Protein AF-A0A127QKU3-F1 (afdb_monomer_lite)

InterPro domains:
  IPR007047 Flp/Fap pilin component [PF04964] (8-56)

pLDDT: mean 87.42, std 11.91, range [55.81, 98.0]

Structure (mmCIF, N/CA/C/O backbone):
data_AF-A0A127QKU3-F1
#
_entry.id   AF-A0A127QKU3-F1
#
loop_
_atom_site.group_PDB
_atom_site.id
_atom_site.type_symbol
_atom_site.label_atom_id
_atom_site.label_alt_id
_atom_site.label_comp_id
_atom_site.label_asym_id
_atom_site.label_entity_id
_atom_site.label_seq_id
_atom_site.pdbx_PDB_ins_code
_atom_site.Cartn_x
_atom_site.Cartn_y
_atom_site.Cartn_z
_atom_site.occupancy
_atom_site.B_iso_or_equiv
_atom_site.auth_seq_id
_atom_site.auth_comp_id
_atom_site.auth_asym_id
_atom_site.auth_atom_id
_atom_site.pdbx_PDB_model_num
ATOM 1 N N . MET A 1 1 ? -34.368 -15.026 35.618 1.00 58.00 1 MET A N 1
ATOM 2 C CA . MET A 1 1 ? -33.091 -15.463 35.003 1.00 58.00 1 MET A CA 1
ATOM 3 C C . MET A 1 1 ? -32.752 -14.724 33.704 1.00 58.00 1 MET A C 1
ATOM 5 O O . MET A 1 1 ? -31.579 -14.586 33.407 1.00 58.00 1 MET A O 1
ATOM 9 N N . ASN A 1 2 ? -33.723 -14.144 32.989 1.00 67.12 2 ASN A N 1
ATOM 10 C CA . ASN A 1 2 ? -33.472 -13.542 31.669 1.00 67.12 2 ASN A CA 1
ATOM 11 C C . ASN A 1 2 ? -32.936 -12.102 31.698 1.00 67.12 2 ASN A C 1
ATOM 13 O O . ASN A 1 2 ? -32.316 -11.671 30.739 1.00 67.12 2 ASN A O 1
ATOM 17 N N . ALA A 1 3 ? -33.142 -11.354 32.787 1.00 79.69 3 ALA A N 1
ATOM 18 C CA . ALA A 1 3 ? -32.787 -9.932 32.835 1.00 79.69 3 ALA A CA 1
ATOM 19 C C . ALA A 1 3 ? -31.270 -9.678 32.769 1.00 79.69 3 ALA A C 1
ATOM 21 O O . ALA A 1 3 ? -30.837 -8.771 32.075 1.00 79.69 3 ALA A O 1
ATOM 22 N N . LYS A 1 4 ? -30.463 -10.507 33.444 1.00 81.12 4 LYS A N 1
ATOM 23 C CA . LYS A 1 4 ? -28.992 -10.402 33.445 1.00 81.12 4 LYS A CA 1
ATOM 24 C C . LYS A 1 4 ? -28.386 -10.795 32.094 1.00 81.12 4 LYS A C 1
ATOM 26 O O . LYS A 1 4 ? -27.468 -10.135 31.635 1.00 81.12 4 LYS A O 1
ATOM 31 N N . LEU A 1 5 ? -28.936 -11.828 31.449 1.00 79.69 5 LEU A N 1
ATOM 32 C CA . LEU A 1 5 ? -28.514 -12.259 30.114 1.00 79.69 5 LEU A CA 1
ATOM 33 C C . LEU A 1 5 ? -28.928 -11.245 29.037 1.00 79.69 5 LEU A C 1
ATOM 35 O O . LEU A 1 5 ? -28.126 -10.914 28.179 1.00 79.69 5 LEU A O 1
ATOM 39 N N . MET A 1 6 ? -30.145 -10.698 29.109 1.00 79.88 6 MET A N 1
ATOM 40 C CA . MET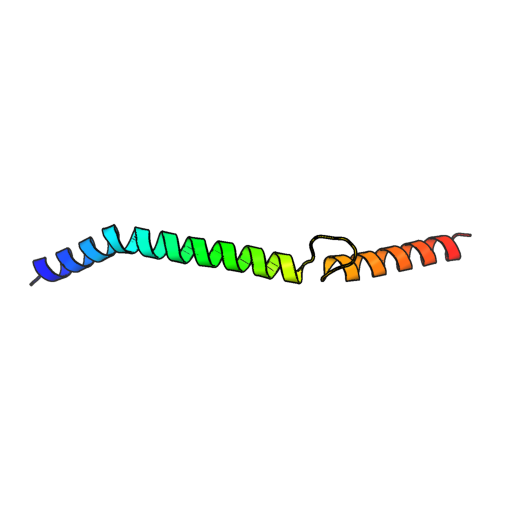 A 1 6 ? -30.582 -9.635 28.196 1.00 79.88 6 MET A CA 1
ATOM 41 C C . MET A 1 6 ? -29.815 -8.328 28.398 1.00 79.88 6 MET A C 1
ATOM 43 O O . MET A 1 6 ? -29.565 -7.624 27.430 1.00 79.88 6 MET A O 1
ATOM 47 N N . GLN A 1 7 ? -29.434 -8.002 29.633 1.00 78.62 7 GLN A N 1
ATOM 48 C CA . GLN A 1 7 ? -28.564 -6.863 29.912 1.00 78.62 7 GLN A CA 1
ATOM 49 C C . GLN A 1 7 ? -27.167 -7.078 29.320 1.00 78.62 7 GLN A C 1
ATOM 51 O O . GLN A 1 7 ? -26.672 -6.199 28.633 1.00 78.62 7 GLN A O 1
ATOM 56 N N . PHE A 1 8 ? -26.593 -8.268 29.499 1.00 74.62 8 PHE A N 1
ATOM 57 C CA . PHE A 1 8 ? -25.309 -8.639 28.908 1.00 74.62 8 PHE A CA 1
ATOM 58 C C . PHE A 1 8 ? -25.322 -8.550 27.373 1.00 74.62 8 PHE A C 1
ATOM 60 O O . PHE A 1 8 ? -24.453 -7.910 26.799 1.00 74.62 8 PHE A O 1
ATOM 67 N N . LEU A 1 9 ? -26.358 -9.088 26.717 1.00 75.44 9 LEU A N 1
ATOM 68 C CA . LEU A 1 9 ? -26.526 -8.989 25.260 1.00 75.44 9 LEU A CA 1
ATOM 69 C C 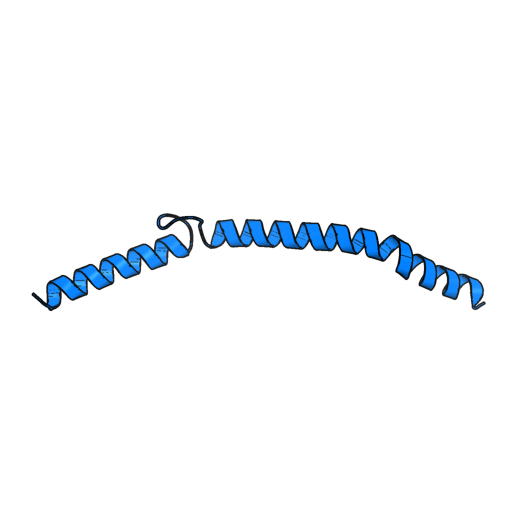. LEU A 1 9 ? -26.669 -7.535 24.777 1.00 75.44 9 LEU A C 1
ATOM 71 O O . LEU A 1 9 ? -26.190 -7.194 23.705 1.00 75.44 9 LEU A O 1
ATOM 75 N N . ARG A 1 10 ? -27.314 -6.662 25.561 1.00 74.38 10 ARG A N 1
ATOM 76 C CA . ARG A 1 10 ? -27.512 -5.250 25.195 1.00 74.38 10 ARG A CA 1
ATOM 77 C C . ARG A 1 10 ? -26.265 -4.395 25.436 1.00 74.38 10 ARG A C 1
ATOM 79 O O . ARG A 1 10 ? -26.042 -3.428 24.711 1.00 74.38 10 ARG A O 1
ATOM 86 N N . ASP A 1 11 ? -25.473 -4.746 26.443 1.00 69.69 11 ASP A N 1
ATOM 87 C CA . ASP A 1 11 ? -24.204 -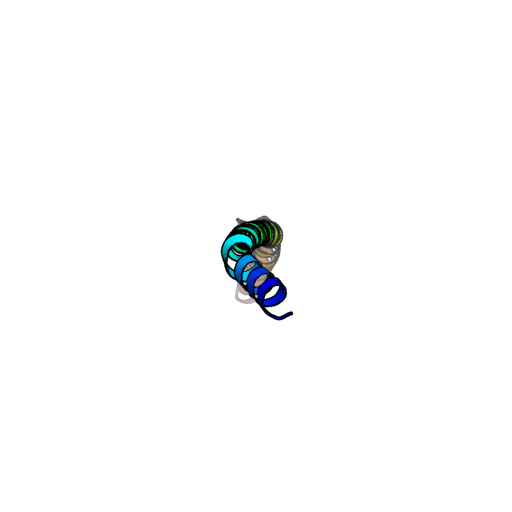4.087 26.754 1.00 69.69 11 ASP A CA 1
ATOM 88 C C . ASP A 1 11 ? -23.100 -4.521 25.757 1.00 69.69 11 ASP A C 1
ATOM 90 O O . ASP A 1 11 ? -22.266 -3.694 25.379 1.00 69.69 11 ASP A O 1
ATOM 94 N N . GLU A 1 12 ? -23.157 -5.761 25.241 1.00 66.19 12 GLU A N 1
ATOM 95 C CA . GLU A 1 12 ? -22.306 -6.280 24.151 1.00 66.19 12 GLU A CA 1
ATOM 96 C C . GLU A 1 12 ? -22.701 -5.842 22.726 1.00 66.19 12 GLU A C 1
ATOM 98 O O . GLU A 1 12 ? -21.957 -6.143 21.796 1.00 66.19 12 GLU A O 1
ATOM 103 N N . ASP A 1 13 ? -23.807 -5.123 22.520 1.00 68.50 13 ASP A N 1
ATOM 104 C CA . ASP A 1 13 ? -24.170 -4.551 21.207 1.00 68.50 13 ASP A CA 1
ATOM 105 C C . ASP A 1 13 ? -23.865 -3.040 21.112 1.00 68.50 13 ASP A C 1
ATOM 107 O O . ASP A 1 13 ? -23.685 -2.500 20.021 1.00 68.50 13 ASP A O 1
ATOM 111 N N . GLY A 1 14 ? -23.819 -2.320 22.241 1.00 62.41 14 GLY A N 1
ATOM 112 C CA . GLY A 1 14 ? -23.765 -0.850 22.252 1.00 62.41 14 GLY A CA 1
ATOM 113 C C . GLY A 1 14 ? -22.373 -0.226 22.411 1.00 62.41 14 GLY A C 1
ATOM 114 O O . GLY A 1 14 ? -22.078 0.784 21.774 1.00 62.41 14 GLY A O 1
ATOM 115 N N . ILE A 1 15 ? -21.522 -0.784 23.276 1.00 61.81 15 ILE A N 1
ATOM 116 C CA . ILE A 1 15 ? -20.220 -0.187 23.653 1.00 61.81 15 ILE A CA 1
ATOM 117 C C . ILE A 1 15 ? -19.066 -0.896 22.931 1.00 61.81 15 ILE A C 1
ATOM 119 O O . ILE A 1 15 ? -18.166 -0.263 22.381 1.00 61.81 15 ILE A O 1
ATOM 123 N N . THR A 1 16 ? -19.169 -2.212 22.825 1.00 71.81 16 THR A N 1
ATOM 124 C CA . THR A 1 16 ? -18.298 -3.109 22.053 1.00 71.81 16 THR A CA 1
ATOM 125 C C . THR A 1 16 ? -18.286 -2.800 20.548 1.00 71.81 16 THR A C 1
ATOM 127 O O . THR A 1 16 ? -17.238 -2.900 19.916 1.00 71.81 16 THR A O 1
ATOM 130 N N . ALA A 1 17 ? -19.405 -2.379 19.943 1.00 72.44 17 ALA A N 1
ATOM 131 C CA . ALA A 1 17 ? -19.473 -2.067 18.510 1.00 72.44 17 ALA A CA 1
ATOM 132 C C . ALA A 1 17 ? -18.561 -0.886 18.117 1.00 72.44 17 ALA A C 1
ATOM 134 O O . ALA A 1 17 ? -17.997 -0.872 17.022 1.00 72.44 17 ALA A O 1
ATOM 135 N N . ILE A 1 18 ? -18.357 0.078 19.022 1.00 76.38 18 ILE A N 1
ATOM 136 C CA . ILE A 1 18 ? -17.409 1.186 18.829 1.00 76.38 18 ILE A CA 1
ATOM 137 C C . ILE A 1 18 ? -15.962 0.700 18.933 1.00 76.38 18 ILE A C 1
ATOM 139 O O . ILE A 1 18 ? -15.124 1.084 18.118 1.00 76.38 18 ILE A O 1
ATOM 143 N N . GLU A 1 19 ? -15.658 -0.167 19.895 1.00 73.56 19 GLU A N 1
ATOM 144 C CA . GLU A 1 19 ? -14.304 -0.684 20.111 1.00 73.56 19 GLU A CA 1
ATOM 145 C C . GL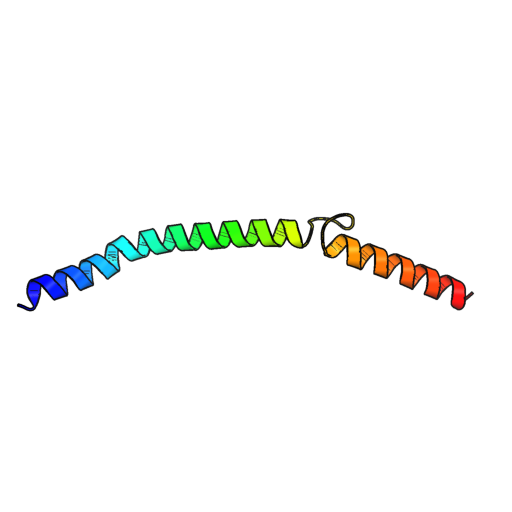U A 1 19 ? -13.867 -1.595 18.960 1.00 73.56 19 GLU A C 1
ATOM 147 O O . GLU A 1 19 ? -12.778 -1.419 18.408 1.00 73.56 19 GLU A O 1
ATOM 152 N N . TYR A 1 20 ? -14.746 -2.499 18.514 1.00 81.94 20 TYR A N 1
ATOM 153 C CA . TYR A 1 20 ? -14.520 -3.302 17.313 1.00 81.94 20 TYR A CA 1
ATOM 154 C C . TYR A 1 20 ? -14.505 -2.450 16.041 1.00 81.94 20 TYR A C 1
ATOM 156 O O . TYR A 1 20 ? -13.765 -2.771 15.113 1.00 81.94 20 TYR A O 1
ATOM 164 N N . GLY A 1 21 ? -15.244 -1.338 16.002 1.00 82.75 21 GLY A N 1
ATOM 165 C CA . GLY A 1 21 ? -15.149 -0.350 14.928 1.00 82.75 21 GLY A CA 1
ATOM 166 C C . GLY A 1 21 ? -13.763 0.300 14.848 1.00 82.75 21 GLY A C 1
ATOM 167 O O . GLY A 1 21 ? -13.193 0.410 13.762 1.00 82.75 21 GLY A O 1
ATOM 168 N N . ILE A 1 22 ? -13.178 0.671 15.990 1.00 87.00 22 ILE A N 1
ATOM 169 C CA . ILE A 1 22 ? -11.839 1.278 16.064 1.00 87.00 22 ILE A CA 1
ATOM 170 C C . ILE A 1 22 ? -10.749 0.245 15.764 1.00 87.00 22 ILE A C 1
ATOM 172 O O . ILE A 1 22 ? -9.865 0.514 14.950 1.00 87.00 22 ILE A O 1
ATOM 176 N N . ILE A 1 23 ? -10.813 -0.945 16.370 1.00 88.06 23 ILE A N 1
ATOM 177 C CA . ILE A 1 23 ? -9.850 -2.024 16.104 1.00 88.06 23 ILE A CA 1
ATOM 178 C C . ILE A 1 23 ? -9.954 -2.459 14.640 1.00 88.06 23 ILE A C 1
ATOM 180 O O . ILE A 1 23 ? -8.936 -2.552 13.960 1.00 88.06 23 ILE A O 1
ATOM 184 N N . GLY A 1 24 ? -11.168 -2.644 14.118 1.00 89.94 24 GLY A N 1
ATOM 185 C CA . GLY A 1 24 ? -11.406 -2.934 12.706 1.00 89.94 24 GLY A CA 1
ATOM 186 C C . GLY A 1 24 ? -10.818 -1.858 11.793 1.00 89.94 24 GLY A C 1
ATOM 187 O O . GLY A 1 24 ? -10.112 -2.182 10.839 1.00 89.94 24 GLY A O 1
ATOM 188 N N . GLY A 1 25 ? -11.013 -0.581 12.129 1.00 91.94 25 GLY A N 1
ATOM 189 C CA . GLY A 1 25 ? -10.397 0.542 11.421 1.00 91.94 25 GLY A CA 1
ATOM 190 C C . GLY A 1 25 ? -8.866 0.502 11.439 1.00 91.94 25 GLY A C 1
ATOM 191 O O . GLY A 1 25 ? -8.232 0.668 10.396 1.00 91.94 25 GLY A O 1
ATOM 192 N N . LEU A 1 26 ? -8.254 0.219 12.590 1.00 94.31 26 LEU A N 1
ATOM 193 C CA . LEU A 1 26 ? -6.798 0.098 12.718 1.00 94.31 26 LEU A CA 1
ATOM 194 C C . LEU A 1 26 ? -6.237 -1.078 11.913 1.00 94.31 26 LEU A C 1
ATOM 196 O O . LEU A 1 26 ? -5.204 -0.930 11.261 1.00 94.31 26 LEU A O 1
ATOM 200 N N . ILE A 1 27 ? -6.926 -2.222 11.910 1.00 95.62 27 ILE A N 1
ATOM 201 C CA . ILE A 1 27 ? -6.541 -3.381 11.097 1.00 95.62 27 ILE A CA 1
ATOM 202 C C . ILE A 1 27 ? -6.605 -3.033 9.609 1.00 95.62 27 ILE A C 1
ATOM 204 O O . ILE A 1 27 ? -5.664 -3.337 8.876 1.00 95.62 27 ILE A O 1
ATOM 208 N N . VAL A 1 28 ? -7.657 -2.345 9.160 1.00 96.75 28 VAL A N 1
ATOM 209 C CA . VAL A 1 28 ? -7.766 -1.885 7.769 1.00 96.75 28 VAL A CA 1
ATOM 210 C C . VAL A 1 28 ? -6.587 -0.980 7.405 1.00 96.75 28 VAL A C 1
ATOM 212 O O . VAL A 1 28 ? -5.916 -1.235 6.406 1.00 96.75 28 VAL A O 1
ATOM 215 N N . VAL A 1 29 ? -6.270 0.025 8.225 1.00 96.69 29 VAL A N 1
ATOM 216 C CA . VAL A 1 29 ? -5.128 0.924 7.979 1.00 96.69 29 VAL A CA 1
ATOM 217 C C . VAL A 1 29 ? -3.806 0.152 7.923 1.00 96.69 29 VAL A C 1
ATOM 219 O O . VAL A 1 29 ? -3.017 0.357 7.000 1.00 96.69 29 VAL A O 1
ATOM 222 N N . ALA A 1 30 ? -3.575 -0.771 8.860 1.00 97.06 30 ALA A N 1
ATOM 223 C CA . ALA A 1 30 ? -2.368 -1.594 8.881 1.00 97.06 30 ALA A CA 1
ATOM 224 C C . ALA A 1 30 ? -2.235 -2.454 7.613 1.00 97.06 30 ALA A C 1
ATOM 226 O O . ALA A 1 30 ? -1.151 -2.531 7.030 1.00 97.06 30 ALA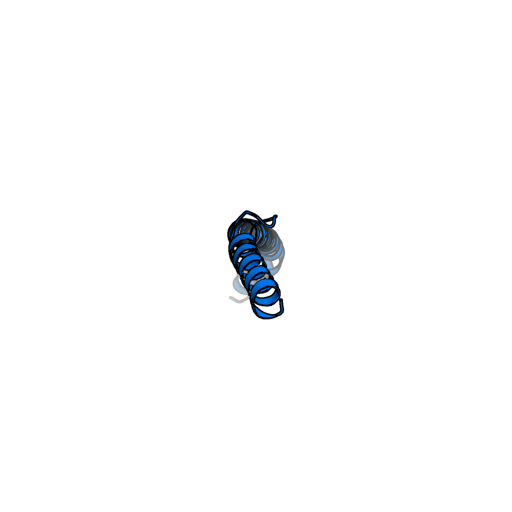 A O 1
ATOM 227 N N . LEU A 1 31 ? -3.337 -3.049 7.147 1.00 97.38 31 LEU A N 1
ATOM 228 C CA . LEU A 1 31 ? -3.367 -3.817 5.903 1.00 97.38 31 LEU A CA 1
ATOM 229 C C . LEU A 1 31 ? -3.068 -2.939 4.686 1.00 97.38 31 LEU A C 1
ATOM 231 O O . LEU A 1 31 ? -2.258 -3.331 3.849 1.00 97.38 31 LEU A O 1
ATOM 235 N N . PHE A 1 32 ? -3.658 -1.745 4.598 1.00 95.81 32 PHE A N 1
ATOM 236 C CA . PHE A 1 32 ? -3.373 -0.802 3.510 1.00 95.81 32 PHE A CA 1
ATOM 237 C C . PHE A 1 32 ? -1.890 -0.437 3.445 1.00 95.81 32 PHE A C 1
ATOM 239 O O . PHE A 1 32 ? -1.294 -0.454 2.367 1.00 95.81 32 PHE A O 1
ATOM 246 N N . VAL A 1 33 ? -1.282 -0.153 4.596 1.00 96.75 33 VAL A N 1
ATOM 247 C CA . VAL A 1 33 ? 0.147 0.160 4.687 1.00 96.75 33 VAL A CA 1
ATOM 248 C C . VAL A 1 33 ? 0.994 -1.044 4.265 1.00 96.75 33 VAL A C 1
ATOM 250 O O . VAL A 1 33 ? 1.876 -0.901 3.419 1.00 96.75 33 VAL A O 1
ATOM 253 N N . ALA A 1 34 ? 0.703 -2.238 4.790 1.00 96.81 34 ALA A N 1
ATOM 254 C CA . ALA A 1 34 ? 1.445 -3.458 4.466 1.00 96.81 34 ALA A CA 1
ATOM 255 C C . ALA A 1 34 ? 1.367 -3.810 2.970 1.00 96.81 34 ALA A C 1
ATOM 257 O O . ALA A 1 34 ? 2.388 -4.092 2.339 1.00 96.81 34 ALA A O 1
ATOM 258 N N . VAL A 1 35 ? 0.170 -3.738 2.379 1.00 97.19 35 VAL A N 1
ATOM 259 C CA . VAL A 1 35 ? -0.034 -3.958 0.941 1.00 97.19 35 VAL A CA 1
ATOM 260 C C . VAL A 1 35 ? 0.672 -2.880 0.119 1.00 97.19 35 VAL A C 1
ATOM 262 O O . VAL A 1 35 ? 1.278 -3.203 -0.903 1.00 97.19 35 VAL A O 1
ATOM 265 N N . GLY A 1 36 ? 0.654 -1.622 0.566 1.00 96.19 36 GLY A N 1
ATOM 266 C CA . GLY A 1 36 ? 1.387 -0.530 -0.074 1.00 96.19 36 GLY A CA 1
ATOM 267 C C . GLY A 1 36 ? 2.894 -0.790 -0.127 1.00 96.19 36 GLY A C 1
ATOM 268 O O . GLY A 1 36 ? 3.498 -0.666 -1.193 1.00 96.19 36 GLY A O 1
ATOM 269 N N . PHE A 1 37 ? 3.487 -1.238 0.984 1.00 95.50 37 PHE A N 1
ATOM 270 C CA . PHE A 1 37 ? 4.902 -1.623 1.036 1.00 95.50 37 PHE A CA 1
ATOM 271 C C . PHE A 1 37 ? 5.228 -2.805 0.121 1.00 95.50 37 PHE A C 1
ATOM 273 O O . PHE A 1 37 ? 6.236 -2.768 -0.584 1.00 95.50 37 PHE A O 1
ATOM 280 N N . LEU A 1 38 ? 4.380 -3.837 0.100 1.00 97.00 38 LEU A N 1
ATOM 281 C CA . LEU A 1 38 ? 4.588 -5.010 -0.752 1.00 97.00 38 LEU A CA 1
ATOM 282 C C . LEU A 1 38 ? 4.480 -4.662 -2.246 1.00 97.00 38 LEU A C 1
ATOM 284 O O . LEU A 1 38 ? 5.276 -5.121 -3.070 1.00 97.00 38 LEU A O 1
ATOM 288 N N . THR A 1 39 ? 3.490 -3.845 -2.600 1.00 97.56 39 THR A N 1
ATOM 289 C CA . THR A 1 39 ? 3.221 -3.482 -3.996 1.00 97.56 39 THR A CA 1
ATOM 290 C C . THR A 1 39 ? 4.266 -2.501 -4.526 1.00 97.56 39 THR A C 1
ATOM 292 O O . THR A 1 39 ? 4.689 -2.637 -5.673 1.00 97.56 39 THR A O 1
ATOM 295 N N . GLY A 1 40 ? 4.734 -1.573 -3.688 1.00 96.06 40 GLY A N 1
ATOM 296 C CA . GLY A 1 40 ? 5.654 -0.503 -4.065 1.00 96.06 40 GLY A CA 1
ATOM 297 C C . GLY A 1 40 ? 4.924 0.736 -4.594 1.00 96.06 40 GLY A C 1
ATOM 298 O O . GLY A 1 40 ? 3.964 0.643 -5.361 1.00 96.06 40 GLY A O 1
ATOM 299 N N . SER A 1 41 ? 5.378 1.919 -4.176 1.00 93.94 41 SER A N 1
ATOM 300 C CA . SER A 1 41 ? 4.787 3.215 -4.548 1.00 93.94 41 SER A CA 1
ATOM 301 C C . SER A 1 41 ? 5.228 3.711 -5.928 1.00 93.94 41 SER A C 1
ATOM 303 O O . SER A 1 41 ? 4.539 4.516 -6.557 1.00 93.94 41 SER A O 1
ATOM 305 N N . ASP A 1 42 ? 6.351 3.214 -6.437 1.00 94.50 42 ASP A N 1
ATOM 306 C CA . ASP A 1 42 ? 6.987 3.678 -7.665 1.00 94.50 42 ASP A CA 1
ATOM 307 C C . ASP A 1 42 ? 7.340 2.518 -8.610 1.00 94.50 42 ASP A C 1
ATOM 309 O O . ASP A 1 42 ? 6.986 1.362 -8.389 1.00 94.50 42 ASP A O 1
ATOM 313 N N . ASN A 1 43 ? 7.984 2.854 -9.725 1.00 95.94 43 ASN A N 1
ATOM 314 C CA . ASN A 1 43 ? 8.385 1.896 -10.754 1.00 95.94 43 ASN A CA 1
ATOM 315 C C . ASN A 1 43 ? 9.737 1.219 -10.457 1.00 95.94 43 ASN A C 1
ATOM 317 O O . ASN A 1 43 ? 10.239 0.484 -11.305 1.00 95.94 43 ASN A O 1
ATOM 321 N N . ALA A 1 44 ? 10.340 1.479 -9.297 1.00 95.44 44 ALA A N 1
ATOM 322 C CA . ALA A 1 44 ? 11.634 0.933 -8.895 1.00 95.44 44 ALA A CA 1
ATOM 323 C C . ALA A 1 44 ? 11.521 -0.045 -7.715 1.00 95.44 44 ALA A C 1
ATOM 325 O O . ALA A 1 44 ? 12.407 -0.875 -7.522 1.00 95.44 44 ALA A O 1
ATOM 326 N N . SER A 1 45 ? 10.430 0.022 -6.955 1.00 95.69 45 SER A N 1
ATOM 327 C CA . SER A 1 45 ? 10.270 -0.689 -5.691 1.00 95.69 45 SER A CA 1
ATOM 328 C C . SER A 1 45 ? 9.113 -1.684 -5.724 1.00 95.69 45 SER A C 1
ATOM 330 O O . SER A 1 45 ? 8.144 -1.528 -6.470 1.00 95.69 45 SER A O 1
ATOM 332 N N . GLY A 1 46 ? 9.199 -2.695 -4.859 1.00 96.00 46 GLY A N 1
ATOM 333 C CA . GLY A 1 46 ? 8.138 -3.679 -4.661 1.00 96.00 46 GLY A CA 1
ATOM 334 C C . GLY A 1 46 ? 7.796 -4.480 -5.918 1.00 96.00 46 GLY A C 1
ATOM 335 O O . GLY A 1 46 ? 8.550 -4.542 -6.895 1.00 96.00 46 GLY A O 1
ATOM 336 N N . LEU A 1 47 ? 6.627 -5.112 -5.887 1.00 97.69 47 LEU A N 1
ATOM 337 C CA . LEU A 1 47 ? 6.143 -5.939 -6.988 1.00 97.69 47 LEU A CA 1
ATOM 338 C C . LEU A 1 47 ? 5.935 -5.133 -8.285 1.00 97.69 47 LEU A C 1
ATOM 340 O O . LEU A 1 47 ? 6.226 -5.626 -9.377 1.00 97.69 47 LEU A O 1
ATOM 344 N N . LYS A 1 48 ? 5.489 -3.876 -8.172 1.00 97.19 48 LYS A N 1
ATOM 345 C CA . LYS A 1 48 ? 5.308 -2.955 -9.301 1.00 97.19 48 LYS A CA 1
ATOM 346 C C . LYS A 1 48 ? 6.620 -2.699 -10.044 1.00 97.19 48 LYS A C 1
ATOM 348 O O . LYS A 1 48 ? 6.630 -2.756 -11.274 1.00 97.19 48 LYS A O 1
ATOM 353 N N . GLY A 1 49 ? 7.720 -2.477 -9.324 1.00 97.81 49 GLY A N 1
ATOM 354 C CA . GLY A 1 49 ? 9.035 -2.273 -9.931 1.00 97.81 49 GLY A CA 1
ATOM 355 C C . GLY A 1 49 ? 9.539 -3.489 -10.710 1.00 97.81 49 GLY A C 1
ATOM 356 O O . GLY A 1 49 ? 10.044 -3.345 -11.823 1.00 97.81 49 GLY A O 1
ATOM 357 N N . ILE A 1 50 ? 9.321 -4.700 -10.186 1.00 97.44 50 ILE A N 1
ATOM 358 C CA . ILE A 1 50 ? 9.693 -5.949 -10.874 1.00 97.44 50 ILE A CA 1
ATOM 359 C C . ILE A 1 50 ? 8.938 -6.079 -12.202 1.00 97.44 50 ILE A C 1
ATOM 361 O O . ILE A 1 50 ? 9.554 -6.294 -13.249 1.00 97.44 50 ILE A O 1
ATOM 365 N N . TYR A 1 51 ? 7.613 -5.902 -12.184 1.00 97.62 51 TYR A N 1
ATOM 366 C CA . TYR A 1 51 ? 6.811 -5.960 -13.409 1.00 97.62 51 TYR A CA 1
ATOM 367 C C . TYR A 1 51 ? 7.157 -4.838 -14.389 1.00 97.62 51 TYR A C 1
ATOM 369 O O . TYR A 1 51 ? 7.195 -5.075 -15.597 1.00 97.62 51 TYR A O 1
ATOM 377 N N . HIS A 1 52 ? 7.466 -3.639 -13.894 1.00 98.00 52 HIS A N 1
ATOM 378 C CA . HIS A 1 52 ? 7.913 -2.538 -14.739 1.00 98.00 52 HIS A CA 1
ATOM 379 C C . HIS A 1 52 ? 9.235 -2.866 -15.448 1.00 98.00 52 HIS A C 1
ATOM 381 O O . HIS A 1 52 ? 9.345 -2.698 -16.663 1.00 98.00 52 HIS A O 1
ATOM 387 N N . ALA A 1 53 ? 10.219 -3.399 -14.721 1.00 97.88 53 ALA A N 1
ATOM 388 C CA . ALA A 1 53 ? 11.503 -3.798 -15.290 1.00 97.88 53 ALA A CA 1
ATOM 389 C C . ALA A 1 53 ? 11.352 -4.900 -16.353 1.00 97.88 53 ALA A C 1
ATOM 391 O O . ALA A 1 53 ? 11.994 -4.836 -17.405 1.00 97.88 53 ALA A O 1
ATOM 392 N N . LEU A 1 54 ? 10.486 -5.889 -16.102 1.00 97.38 54 LEU A N 1
ATOM 393 C CA . LEU A 1 54 ? 10.148 -6.927 -17.080 1.00 97.38 54 LEU A CA 1
ATOM 394 C C . LEU A 1 54 ? 9.507 -6.332 -18.337 1.00 97.38 54 LEU A C 1
ATOM 396 O O . LEU A 1 54 ? 9.943 -6.649 -19.444 1.00 97.38 54 LEU A O 1
ATOM 400 N N . GLY A 1 55 ? 8.530 -5.437 -18.170 1.00 97.25 55 GLY A N 1
ATOM 401 C CA . GLY A 1 55 ? 7.880 -4.735 -19.275 1.00 97.25 55 GLY A CA 1
ATOM 402 C C . GLY A 1 55 ? 8.886 -3.996 -20.152 1.00 97.25 55 GLY A C 1
ATOM 403 O O . GLY A 1 55 ? 8.916 -4.227 -21.355 1.00 97.25 55 GLY A O 1
ATOM 404 N N . THR A 1 56 ? 9.771 -3.200 -19.545 1.00 97.62 56 THR A N 1
ATOM 405 C CA . THR A 1 56 ? 10.823 -2.446 -20.250 1.00 97.62 56 THR A CA 1
ATOM 406 C C . THR A 1 56 ? 11.773 -3.347 -21.038 1.00 97.62 56 THR A C 1
ATOM 408 O O . THR A 1 56 ? 12.144 -3.030 -22.169 1.00 97.62 56 THR A O 1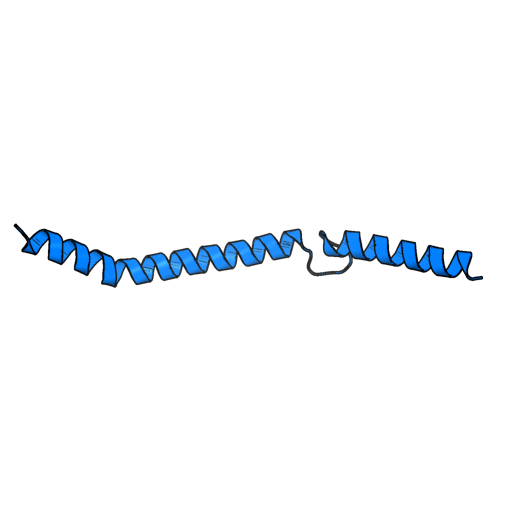
ATOM 411 N N . LYS A 1 57 ? 12.171 -4.493 -20.472 1.00 96.31 57 LYS A N 1
ATOM 412 C CA . LYS A 1 57 ? 13.010 -5.463 -21.192 1.00 96.31 57 LYS A CA 1
ATOM 413 C C . LYS A 1 57 ? 12.268 -6.065 -22.382 1.00 96.31 57 LYS A C 1
ATOM 415 O O . LYS A 1 57 ? 12.856 -6.190 -23.452 1.00 96.31 57 LYS A O 1
ATOM 420 N N . LEU A 1 58 ? 10.995 -6.414 -22.207 1.00 96.31 58 LEU A N 1
ATOM 421 C CA . LEU A 1 58 ? 10.188 -7.007 -23.268 1.00 96.31 58 LEU A CA 1
ATOM 422 C C . LEU A 1 58 ? 9.966 -6.032 -24.430 1.00 96.31 58 LEU A C 1
ATOM 424 O O . LEU A 1 58 ? 10.128 -6.431 -25.582 1.00 96.31 58 LEU A O 1
ATOM 428 N N . THR A 1 59 ? 9.666 -4.758 -24.159 1.00 96.19 59 THR A N 1
ATOM 429 C CA . THR A 1 59 ? 9.583 -3.736 -25.216 1.00 96.19 59 THR A CA 1
ATOM 430 C C . THR A 1 59 ? 10.919 -3.538 -25.916 1.00 96.19 59 THR A C 1
ATOM 432 O O . THR A 1 59 ? 10.933 -3.462 -27.140 1.00 96.19 59 THR A O 1
ATOM 435 N N . GLY A 1 60 ? 12.036 -3.534 -25.180 1.00 95.56 60 GLY A N 1
ATOM 436 C CA . GLY A 1 60 ? 13.374 -3.465 -25.776 1.00 95.56 60 GLY A CA 1
ATOM 437 C C . GLY A 1 60 ? 13.664 -4.627 -26.734 1.00 95.56 60 GLY A C 1
ATOM 438 O O . GLY A 1 60 ? 14.171 -4.416 -27.837 1.00 95.56 60 GLY A O 1
ATOM 439 N N . VAL A 1 61 ? 13.280 -5.852 -26.360 1.00 94.75 61 VAL A N 1
ATOM 440 C CA . VAL A 1 61 ? 13.373 -7.022 -27.250 1.00 94.75 61 VAL A CA 1
ATOM 441 C C . VAL A 1 61 ? 12.451 -6.863 -28.460 1.00 94.75 61 VAL A C 1
ATOM 443 O O . VAL A 1 61 ? 12.889 -7.091 -29.583 1.00 94.75 61 VAL A O 1
ATOM 446 N N . GLY A 1 62 ? 11.206 -6.422 -28.263 1.00 93.06 62 GLY A N 1
ATOM 447 C CA . GLY A 1 62 ? 10.260 -6.184 -29.356 1.00 93.06 62 GLY A CA 1
ATOM 448 C C . GLY A 1 62 ? 10.780 -5.176 -30.382 1.00 93.06 62 GLY A C 1
ATOM 449 O O . GLY A 1 62 ? 10.677 -5.417 -31.582 1.00 93.06 62 GLY A O 1
ATOM 450 N N . THR A 1 63 ? 11.415 -4.093 -29.927 1.00 92.06 63 THR A N 1
ATOM 451 C CA . THR A 1 63 ? 12.054 -3.121 -30.825 1.00 92.06 63 THR A CA 1
ATOM 452 C C . THR A 1 63 ? 13.266 -3.700 -31.550 1.00 92.06 63 THR A C 1
ATOM 454 O O . THR A 1 63 ? 13.471 -3.389 -32.717 1.00 92.06 63 THR A O 1
ATOM 457 N N . ALA A 1 64 ? 14.046 -4.565 -30.895 1.00 87.12 64 ALA A N 1
ATOM 458 C CA . ALA A 1 64 ? 15.241 -5.169 -31.484 1.00 87.12 64 ALA A CA 1
ATOM 459 C C . ALA A 1 64 ? 14.923 -6.259 -32.521 1.00 87.12 64 ALA A C 1
ATOM 461 O O . ALA A 1 64 ? 15.689 -6.438 -33.457 1.00 87.12 64 ALA A O 1
ATOM 462 N N . VAL A 1 65 ? 13.815 -6.988 -32.357 1.00 87.81 65 VAL A N 1
ATOM 463 C CA . VAL A 1 65 ? 13.366 -8.023 -33.310 1.00 87.81 65 VAL A CA 1
ATOM 464 C C . VAL A 1 65 ? 12.586 -7.416 -34.481 1.00 87.81 65 VAL A C 1
ATOM 466 O O . VAL A 1 65 ? 12.575 -7.985 -35.567 1.00 87.81 65 VAL A O 1
ATOM 469 N N . GLY A 1 66 ? 11.912 -6.282 -34.265 1.00 75.44 66 GLY A N 1
ATOM 470 C CA . GLY A 1 66 ? 11.155 -5.569 -35.299 1.00 75.44 66 GLY A CA 1
ATOM 471 C C . GLY A 1 66 ? 11.974 -4.602 -36.163 1.00 75.44 66 GLY A C 1
ATOM 472 O O . GLY A 1 66 ? 11.387 -3.972 -37.041 1.00 75.44 66 GLY A O 1
ATOM 473 N N . SER A 1 67 ? 13.279 -4.466 -35.898 1.00 55.81 67 SER A N 1
ATOM 474 C CA . SER A 1 67 ? 14.230 -3.649 -36.671 1.00 55.81 67 SER A CA 1
ATOM 475 C C . SER A 1 67 ? 15.116 -4.519 -37.551 1.00 55.81 67 SER A C 1
ATOM 477 O O . SER A 1 67 ? 15.533 -5.593 -37.066 1.00 55.81 67 SER A O 1
#

Secondary structure (DSSP, 8-state):
-HHHHHHHHHHHHHTHHHHHHHHHHHHHHHHHHHHHHHH-SSSSSHHHHHHHHHHHHHHHHHHHH--

Sequence (67 aa):
MNAKLMQFLRDEDGITAIEYGIIGGLIVVALFVAVGFLTGSDNASGLKGIYHALGTKLTGVGTAVGS

Foldseek 3Di:
DVPVVVVVVVVCVPPVVVVCVVVVVVVVVVVVVVVCQQCDPDLCHHPNVVVSVVVVVVVVVVVVVVD

Organism: NCBI:txid279058

Radius of gyration: 25.48 Å; chains: 1; bounding box: 49×19×72 Å